Protein AF-A0A496Y2W4-F1 (afdb_monomer_lite)

Radius of gyration: 25.63 Å; chains: 1; bounding box: 45×43×70 Å

Foldseek 3Di:
DVPVVVVVVVVVVVVCVCVFVVNCCVPPVVPLDAWDKDKDKDKDKDADFFDKAADCDQDVVGLHRKIFGRQHKDIKMKMWMKIKIAHSRGRQKIKIKIKMKIKIKRDFDWTAMPPDDVVDDRIDTDHIDMDIDIDMDMDIAGADDPDPDPVCVPDGDGDDDD

Secondary structure (DSSP, 8-state):
--HHHHHHHHHHHHHHHHTSHHHHTTT-GGG--SS-EEEEEEEEEE-PPPEEEE--S--SS--TT-EEEEE----EEEEEEEEEEE-SS-TTEEEEEEEEEEEEEE--EEEEEES--TTS-SEEEEPPEEEEEEEEEEEEEE-------TT-TT--------

pLDDT: mean 73.25, std 15.94, range [33.56, 92.81]

Structure (mmCIF, N/CA/C/O backbone):
data_AF-A0A496Y2W4-F1
#
_entry.id   AF-A0A496Y2W4-F1
#
loop_
_atom_site.group_PDB
_atom_site.id
_atom_site.type_symbol
_atom_site.label_atom_id
_atom_site.label_alt_id
_atom_site.label_comp_id
_atom_site.label_asym_id
_atom_site.label_entity_id
_atom_site.label_seq_id
_atom_site.pdbx_PDB_ins_code
_atom_site.Cartn_x
_atom_site.Cartn_y
_atom_site.Cartn_z
_atom_site.occupancy
_atom_site.B_iso_or_equiv
_atom_site.auth_seq_id
_atom_site.auth_comp_id
_atom_site.auth_asym_id
_atom_site.auth_atom_id
_atom_site.pdbx_PDB_model_num
ATOM 1 N N . MET A 1 1 ? -8.250 -35.574 21.894 1.00 45.84 1 MET A N 1
ATOM 2 C CA . MET A 1 1 ? -7.865 -34.146 21.964 1.00 45.84 1 MET A CA 1
ATOM 3 C C . MET A 1 1 ? -8.960 -33.142 21.509 1.00 45.84 1 MET A C 1
ATOM 5 O O . MET A 1 1 ? -8.608 -32.163 20.870 1.00 45.84 1 MET A O 1
ATOM 9 N N . PRO A 1 2 ? -10.263 -33.275 21.857 1.00 51.88 2 PRO A N 1
ATOM 10 C CA . PRO A 1 2 ? -11.251 -32.207 21.595 1.00 51.88 2 PRO A CA 1
ATOM 11 C C . PRO A 1 2 ? -11.496 -31.269 22.797 1.00 51.88 2 PRO A C 1
ATOM 13 O O . PRO A 1 2 ? -11.951 -30.142 22.630 1.00 51.88 2 PRO A O 1
ATOM 16 N N . VAL A 1 3 ? -11.163 -31.711 24.016 1.00 46.88 3 VAL A N 1
ATOM 17 C CA . VAL A 1 3 ? -11.522 -31.017 25.269 1.00 46.88 3 VAL A CA 1
ATOM 18 C C . VAL A 1 3 ? -10.756 -29.699 25.453 1.00 46.88 3 VAL A C 1
ATOM 20 O O . VAL A 1 3 ? -11.330 -28.714 25.905 1.00 46.88 3 VAL A O 1
ATOM 23 N N . ILE A 1 4 ? -9.487 -29.640 25.031 1.00 48.38 4 ILE A N 1
ATOM 24 C CA . ILE A 1 4 ? -8.654 -28.426 25.137 1.00 48.38 4 ILE A CA 1
ATOM 25 C C . ILE A 1 4 ? -9.155 -27.327 24.187 1.00 48.38 4 ILE A C 1
ATOM 27 O O . ILE A 1 4 ? -9.187 -26.159 24.566 1.00 48.38 4 ILE A O 1
ATOM 31 N N . GLY A 1 5 ? -9.617 -27.705 22.988 1.00 46.69 5 GLY A N 1
ATOM 32 C CA . GLY A 1 5 ? -10.220 -26.770 22.038 1.00 46.69 5 GLY A CA 1
ATOM 33 C C . GLY A 1 5 ? -11.489 -26.139 22.605 1.00 46.69 5 GLY A C 1
ATOM 34 O O . GLY A 1 5 ? -11.592 -24.921 22.646 1.00 46.69 5 GLY A O 1
ATOM 35 N N . ILE A 1 6 ? -12.399 -26.951 23.154 1.00 57.81 6 ILE A N 1
ATOM 36 C CA . ILE A 1 6 ? -13.667 -26.468 23.722 1.00 57.81 6 ILE A CA 1
ATOM 37 C C . ILE A 1 6 ? -13.431 -25.536 24.919 1.00 57.81 6 ILE A C 1
ATOM 39 O O . ILE A 1 6 ? -14.077 -24.492 25.005 1.00 57.81 6 ILE A O 1
ATOM 43 N N . ILE A 1 7 ? -12.488 -25.855 25.813 1.00 63.12 7 ILE A N 1
ATOM 44 C CA . ILE A 1 7 ? -12.155 -24.987 26.956 1.00 63.12 7 ILE A CA 1
ATOM 45 C C . ILE A 1 7 ? -11.531 -23.673 26.473 1.00 63.12 7 ILE A C 1
ATOM 47 O O . ILE A 1 7 ? -11.927 -22.608 26.944 1.00 63.12 7 ILE A O 1
ATOM 51 N N . GLY A 1 8 ? -10.614 -23.718 25.501 1.00 63.25 8 GLY A N 1
ATOM 52 C CA . GLY A 1 8 ? -9.995 -22.522 24.926 1.00 63.25 8 GLY A CA 1
ATOM 53 C C . GLY A 1 8 ? -11.018 -21.598 24.264 1.00 63.25 8 GLY A C 1
ATOM 54 O O . GLY A 1 8 ? -11.094 -20.418 24.604 1.00 63.25 8 GLY A O 1
ATOM 55 N N . THR A 1 9 ? -11.873 -22.135 23.389 1.00 66.56 9 THR A N 1
ATOM 56 C CA . THR A 1 9 ? -12.912 -21.350 22.707 1.00 66.56 9 THR A CA 1
ATOM 57 C C . THR A 1 9 ? -13.954 -20.818 23.687 1.00 66.56 9 THR A C 1
ATOM 59 O O . THR A 1 9 ? -14.367 -19.671 23.559 1.00 66.56 9 THR A O 1
ATOM 62 N N . SER A 1 10 ? -14.337 -21.598 24.702 1.00 68.75 10 SER A N 1
ATOM 63 C CA . SER A 1 10 ? -15.302 -21.161 25.722 1.00 68.75 10 SER A CA 1
ATOM 64 C C . SER A 1 10 ? -14.724 -20.082 26.633 1.00 68.75 10 SER A C 1
ATOM 66 O O . SER A 1 10 ? -15.432 -19.149 26.994 1.00 68.75 10 SER A O 1
ATOM 68 N N . THR A 1 11 ? -13.434 -20.163 26.967 1.00 66.25 11 THR A N 1
ATOM 69 C CA . THR A 1 11 ? -12.748 -19.146 27.778 1.00 66.25 11 THR A CA 1
ATOM 70 C C . THR A 1 11 ? -12.608 -17.843 26.998 1.00 66.25 11 THR A C 1
ATOM 72 O O . THR A 1 11 ? -12.899 -16.776 27.533 1.00 66.25 11 THR A O 1
ATOM 75 N N . ILE A 1 12 ? -12.247 -17.925 25.713 1.00 67.00 12 ILE A N 1
ATOM 76 C CA . ILE A 1 12 ? -12.203 -16.769 24.812 1.00 67.00 12 ILE A CA 1
ATOM 77 C C . ILE A 1 12 ? -13.608 -16.179 24.646 1.00 67.00 12 ILE A C 1
ATOM 79 O O . ILE A 1 12 ? -13.785 -14.982 24.841 1.00 67.00 12 ILE A O 1
ATOM 83 N N . ALA A 1 13 ? -14.626 -16.996 24.372 1.00 68.44 13 ALA A N 1
ATOM 84 C CA . ALA A 1 13 ? -16.005 -16.541 24.214 1.00 68.44 13 ALA A CA 1
ATOM 85 C C . ALA A 1 13 ? -16.563 -15.912 25.499 1.00 68.44 13 ALA A C 1
ATOM 87 O O . ALA A 1 13 ? -17.204 -14.866 25.440 1.00 68.44 13 ALA A O 1
ATOM 88 N N . TYR A 1 14 ? -16.278 -16.496 26.665 1.00 70.69 14 TYR A N 1
ATOM 89 C CA . TYR A 1 14 ? -16.674 -15.950 27.962 1.00 70.69 14 TYR A CA 1
ATOM 90 C C . TYR A 1 14 ? -15.957 -14.631 28.263 1.00 70.69 14 TYR A C 1
ATOM 92 O O . TYR A 1 14 ? -16.583 -13.672 28.713 1.00 70.69 14 TYR A O 1
ATOM 100 N N . TYR A 1 15 ? -14.658 -14.550 27.972 1.00 66.19 15 TYR A N 1
ATOM 101 C CA . TYR A 1 15 ? -13.884 -13.325 28.137 1.00 66.19 15 TYR A CA 1
ATOM 102 C C . TYR A 1 15 ? -14.371 -12.215 27.194 1.00 66.19 15 TYR A C 1
ATOM 104 O O . TYR A 1 15 ? -14.538 -11.073 27.629 1.00 66.19 15 TYR A O 1
ATOM 112 N N . LEU A 1 16 ? -14.673 -12.549 25.935 1.00 59.56 16 LEU A N 1
ATOM 113 C CA . LEU A 1 16 ? -15.275 -11.639 24.959 1.00 59.56 16 LEU A CA 1
ATOM 114 C C . LEU A 1 16 ? -16.668 -11.187 25.410 1.00 59.56 16 LEU A C 1
ATOM 116 O O . LEU A 1 16 ? -16.958 -9.996 25.397 1.00 59.56 16 LEU A O 1
ATOM 120 N N . TRP A 1 17 ? -17.510 -12.104 25.890 1.00 64.88 17 TRP A N 1
ATOM 121 C CA . TRP A 1 17 ? -18.840 -11.780 26.401 1.00 64.88 17 TRP A CA 1
ATOM 122 C C . TRP A 1 17 ? -18.777 -10.859 27.623 1.00 64.88 17 TRP A C 1
ATOM 124 O O . TRP A 1 17 ? -19.466 -9.840 27.653 1.00 64.88 17 TRP A O 1
ATOM 134 N N . ARG A 1 18 ? -17.907 -11.150 28.600 1.00 64.62 18 ARG A N 1
ATOM 135 C CA . ARG A 1 18 ? -17.719 -10.323 29.805 1.00 64.62 18 ARG A CA 1
ATOM 136 C C . ARG A 1 18 ? -17.201 -8.920 29.478 1.00 64.62 18 ARG A C 1
ATOM 138 O O . ARG A 1 18 ? -17.540 -7.969 30.170 1.00 64.62 18 ARG A O 1
ATOM 145 N N . ASN A 1 19 ? -16.421 -8.786 28.408 1.00 54.09 19 ASN A N 1
ATOM 146 C CA . ASN A 1 19 ? -15.895 -7.511 27.921 1.00 54.09 19 ASN A CA 1
ATOM 147 C C . ASN A 1 19 ? -16.736 -6.886 26.796 1.00 54.09 19 ASN A C 1
ATOM 149 O O . ASN A 1 19 ? -16.299 -5.910 26.181 1.00 54.09 19 ASN A O 1
ATOM 153 N N . SER A 1 20 ? -17.923 -7.433 26.526 1.00 55.25 20 SER A N 1
ATOM 154 C CA . SER A 1 20 ? -18.850 -6.917 25.520 1.00 55.25 20 SER A CA 1
ATOM 155 C C . SER A 1 20 ? -19.417 -5.556 25.900 1.00 55.25 20 SER A C 1
ATOM 157 O O . SER A 1 20 ? -19.542 -5.260 27.091 1.00 55.25 20 SER A O 1
ATOM 159 N N . PRO A 1 21 ? -19.833 -4.727 24.928 1.00 51.47 21 PRO A N 1
ATOM 160 C CA . PRO A 1 21 ? -20.581 -3.511 25.216 1.00 51.47 21 PRO A CA 1
ATOM 161 C C . PRO A 1 21 ? -21.841 -3.789 25.992 1.00 51.47 21 PRO A C 1
ATOM 163 O O . PRO A 1 21 ? -22.159 -3.032 26.884 1.00 51.47 21 PRO A O 1
ATOM 166 N N . ALA A 1 22 ? -22.532 -4.898 25.734 1.00 54.22 22 ALA A N 1
ATOM 167 C CA . ALA A 1 22 ? -23.731 -5.239 26.489 1.00 54.22 22 ALA A CA 1
ATOM 168 C C . ALA A 1 22 ? -23.443 -5.405 27.997 1.00 54.22 22 ALA A C 1
ATOM 170 O O . ALA A 1 22 ? -24.258 -5.016 28.831 1.00 54.22 22 ALA A O 1
ATOM 171 N N . GLN A 1 23 ? -22.270 -5.941 28.360 1.00 57.75 23 GLN A N 1
ATOM 172 C CA . GLN A 1 23 ? -21.805 -6.040 29.750 1.00 57.75 23 GLN A CA 1
ATOM 173 C C . GLN A 1 23 ? -21.226 -4.716 30.274 1.00 57.75 23 GLN A C 1
ATOM 175 O O . GLN A 1 23 ? -21.505 -4.332 31.407 1.00 57.75 23 GLN A O 1
ATOM 180 N N . ARG A 1 24 ? -20.480 -3.968 29.452 1.00 54.69 24 ARG A N 1
ATOM 181 C CA . ARG A 1 24 ? -19.945 -2.645 29.823 1.00 54.69 24 ARG A CA 1
ATOM 182 C C . ARG A 1 24 ? -21.042 -1.581 29.964 1.00 54.69 24 ARG A C 1
ATOM 184 O O . ARG A 1 24 ? -20.914 -0.721 30.822 1.00 54.69 24 ARG A O 1
ATOM 191 N N . ALA A 1 25 ? -22.147 -1.679 29.226 1.00 52.81 25 ALA A N 1
ATOM 192 C CA . ALA A 1 25 ? -23.297 -0.773 29.282 1.00 52.81 25 ALA A CA 1
ATOM 193 C C . ALA A 1 25 ? -24.054 -0.899 30.605 1.00 52.81 25 ALA A C 1
ATOM 195 O O . ALA A 1 25 ? -24.679 0.057 31.050 1.00 52.81 25 ALA A O 1
ATOM 196 N N . LYS A 1 26 ? -23.962 -2.065 31.259 1.00 55.72 26 LYS A N 1
ATOM 197 C CA . LYS A 1 26 ? -24.511 -2.288 32.600 1.00 55.72 26 LYS A CA 1
ATOM 198 C C . LYS A 1 26 ? -23.684 -1.644 33.719 1.00 55.72 26 LYS A C 1
ATOM 200 O O . LYS A 1 26 ? -24.200 -1.544 34.825 1.00 55.72 26 LYS A O 1
ATOM 205 N N . GLY A 1 27 ? -22.432 -1.246 33.466 1.00 47.56 27 GLY A N 1
ATOM 206 C CA . GLY A 1 27 ? -21.526 -0.715 34.497 1.00 47.56 27 GLY A CA 1
ATOM 207 C C . GLY A 1 27 ? -20.953 0.678 34.226 1.00 47.56 27 GLY A C 1
ATOM 208 O O . GLY A 1 27 ? -20.686 1.395 35.179 1.00 47.56 27 GLY A O 1
ATOM 209 N N . TYR A 1 28 ? -20.771 1.052 32.956 1.00 45.53 28 TYR A N 1
ATOM 210 C CA . TYR A 1 28 ? -20.154 2.306 32.505 1.00 45.53 28 TYR A CA 1
ATOM 211 C C . TYR A 1 28 ? -20.698 2.720 31.119 1.00 45.53 28 TYR A C 1
ATOM 213 O O . TYR A 1 28 ? -19.969 2.651 30.120 1.00 45.53 28 TYR A O 1
ATOM 221 N N . PRO A 1 29 ? -21.990 3.080 31.011 1.00 44.78 29 PRO A N 1
ATOM 222 C CA . PRO A 1 29 ? -22.625 3.467 29.747 1.00 44.78 29 PRO A CA 1
ATOM 223 C C . PRO A 1 29 ? -21.931 4.652 29.052 1.00 44.78 29 PRO A C 1
ATOM 225 O O . PRO A 1 29 ? -21.905 4.709 27.828 1.00 44.78 29 PRO A O 1
ATOM 228 N N . GLU A 1 30 ? -21.280 5.539 29.802 1.00 44.53 30 GLU A N 1
ATOM 229 C CA . GLU A 1 30 ? -20.481 6.661 29.296 1.00 44.53 30 GLU A CA 1
ATOM 230 C C . GLU A 1 30 ? -19.188 6.254 28.563 1.00 44.53 30 GLU A C 1
ATOM 232 O O . GLU A 1 30 ? -18.644 7.038 27.787 1.00 44.53 30 GLU A O 1
ATOM 237 N N . ASN A 1 31 ? -18.695 5.026 28.771 1.00 45.28 31 ASN A N 1
ATOM 238 C CA . ASN A 1 31 ? -17.462 4.512 28.157 1.00 45.28 31 ASN A CA 1
ATOM 239 C C . ASN A 1 31 ? -17.710 3.692 26.880 1.00 45.28 31 ASN A C 1
ATOM 241 O O . ASN A 1 31 ? -16.764 3.212 26.246 1.00 45.28 31 ASN A O 1
ATOM 245 N N . LEU A 1 32 ? -18.974 3.512 26.503 1.00 51.00 32 LEU A N 1
ATOM 246 C CA . LEU A 1 32 ? -19.387 2.911 25.243 1.00 51.00 32 LEU A CA 1
ATOM 247 C C . LEU A 1 32 ? -19.877 4.018 24.332 1.00 51.00 32 LEU A C 1
ATOM 249 O O . LEU A 1 32 ? -21.075 4.243 24.179 1.00 51.00 32 LEU A O 1
ATOM 253 N N . GLY A 1 33 ? -18.918 4.736 23.754 1.00 48.53 33 GLY A N 1
ATOM 254 C CA . GLY A 1 33 ? -19.238 5.654 22.678 1.00 48.53 33 GLY A CA 1
ATOM 255 C C . GLY A 1 33 ? -19.979 4.911 21.553 1.00 48.53 33 GLY A C 1
ATOM 256 O O . GLY A 1 33 ? -19.677 3.734 21.317 1.00 48.53 33 GLY A O 1
ATOM 257 N N . PRO A 1 34 ? -20.929 5.579 20.874 1.00 50.81 34 PRO A N 1
ATOM 258 C CA . PRO A 1 34 ? -21.518 5.069 19.640 1.00 50.81 34 PRO A CA 1
ATOM 259 C C . PRO A 1 34 ? -20.405 4.725 18.644 1.00 50.81 34 PRO A C 1
ATOM 261 O O . PRO A 1 34 ? -19.297 5.260 18.738 1.00 50.81 34 PRO A O 1
ATOM 264 N N . GLY A 1 35 ? -20.708 3.816 17.725 1.00 60.06 35 GLY A N 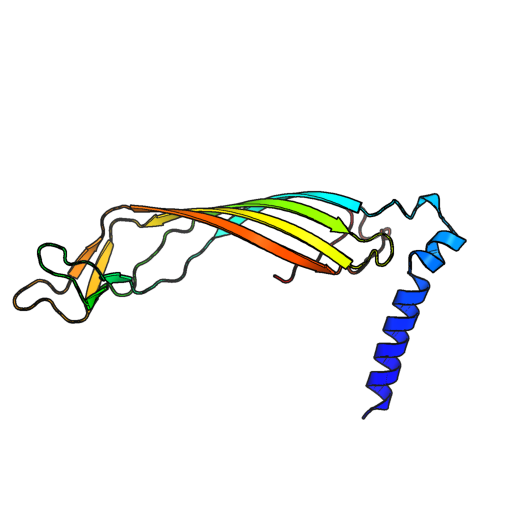1
ATOM 265 C CA . GLY A 1 35 ? -19.836 3.227 16.725 1.00 60.06 35 GLY A CA 1
ATOM 266 C C . GLY A 1 35 ? -18.763 4.205 16.277 1.00 60.06 35 GLY A C 1
ATOM 267 O O . GLY A 1 35 ? -19.037 5.312 15.809 1.00 60.06 35 GLY A O 1
ATOM 268 N N . GLU A 1 36 ? -17.517 3.824 16.526 1.00 71.06 36 GLU A N 1
ATOM 269 C CA . GLU A 1 36 ? -16.400 4.755 16.476 1.00 71.06 36 GLU A CA 1
ATOM 270 C C . GLU A 1 36 ? -15.980 4.932 15.018 1.00 71.06 36 GLU A C 1
ATOM 272 O O . GLU A 1 36 ? -15.422 4.014 14.412 1.00 71.06 36 GLU A O 1
ATOM 277 N N . TRP A 1 37 ? -16.268 6.105 14.457 1.00 79.31 37 TRP A N 1
ATOM 278 C CA . TRP A 1 37 ? -15.653 6.550 13.212 1.00 79.31 37 TRP A CA 1
ATOM 279 C C . TRP A 1 37 ? -14.214 6.972 13.472 1.00 79.31 37 TRP A C 1
ATOM 281 O O . TRP A 1 37 ? -13.924 7.633 14.470 1.00 79.31 37 TRP A O 1
ATOM 291 N N . TYR A 1 38 ? -13.319 6.645 12.549 1.00 76.50 38 TYR A N 1
ATOM 292 C CA . TYR A 1 38 ? -11.953 7.139 12.593 1.00 76.50 38 TYR A CA 1
ATOM 293 C C . TYR A 1 38 ? -11.438 7.496 11.202 1.00 76.50 38 TYR A C 1
ATOM 295 O O . TYR A 1 38 ? -11.867 6.955 10.181 1.00 76.50 38 TYR A O 1
ATOM 303 N N . VAL A 1 39 ? -10.476 8.414 11.202 1.00 82.88 39 VAL A N 1
ATOM 304 C CA . VAL A 1 39 ? -9.647 8.759 10.052 1.00 82.88 39 VAL A CA 1
ATOM 305 C C . VAL A 1 39 ? -8.203 8.556 10.476 1.00 82.88 39 VAL A C 1
ATOM 307 O O . VAL A 1 39 ? -7.792 9.042 11.529 1.00 82.88 39 VAL A O 1
ATOM 310 N N . ALA A 1 40 ? -7.434 7.851 9.660 1.00 81.31 40 ALA A N 1
ATOM 311 C CA . ALA A 1 40 ? -6.003 7.698 9.857 1.00 81.31 40 ALA A CA 1
ATOM 312 C C . ALA A 1 40 ? -5.256 7.991 8.556 1.00 81.31 40 ALA A C 1
ATOM 314 O O . ALA A 1 40 ? -5.770 7.778 7.460 1.00 81.31 40 ALA A O 1
ATOM 315 N N . ALA A 1 41 ? -4.028 8.477 8.688 1.00 84.25 41 ALA A N 1
ATOM 316 C CA . ALA A 1 41 ? -3.092 8.619 7.586 1.00 84.25 41 ALA A CA 1
ATOM 317 C C . ALA A 1 41 ? -1.877 7.741 7.869 1.00 84.25 41 ALA A C 1
ATOM 319 O O . ALA A 1 41 ? -1.490 7.568 9.026 1.00 84.25 41 ALA A O 1
ATOM 320 N N . TYR A 1 42 ? -1.267 7.202 6.821 1.00 83.75 42 TYR A N 1
ATOM 321 C CA . TYR A 1 42 ? -0.035 6.439 6.952 1.00 83.75 42 TYR A CA 1
ATOM 322 C C . TYR A 1 42 ? 0.951 6.794 5.845 1.00 83.75 42 TYR A C 1
ATOM 324 O O . TYR A 1 42 ? 0.585 7.293 4.779 1.00 83.75 42 TYR A O 1
ATOM 332 N N . SER A 1 43 ? 2.222 6.524 6.120 1.00 86.81 43 SER A N 1
ATOM 333 C CA . SER A 1 43 ? 3.318 6.627 5.167 1.00 86.81 43 SER A CA 1
ATOM 334 C C . SER A 1 43 ? 4.314 5.508 5.445 1.00 86.81 43 SER A C 1
ATOM 336 O O . SER A 1 43 ? 4.472 5.085 6.591 1.00 86.81 43 SER A O 1
ATOM 338 N N . GLY A 1 44 ? 4.968 5.016 4.404 1.00 85.56 44 GLY A N 1
ATOM 339 C CA . GLY A 1 44 ? 5.917 3.922 4.492 1.00 85.56 44 GLY A CA 1
ATOM 340 C C . GLY A 1 44 ? 6.807 3.827 3.264 1.00 85.56 44 GLY A C 1
ATOM 341 O O . GLY A 1 44 ? 6.726 4.630 2.332 1.00 85.56 44 GLY A O 1
ATOM 342 N N . LEU A 1 45 ? 7.664 2.812 3.274 1.00 83.19 45 LEU A N 1
ATOM 343 C CA . LEU A 1 45 ? 8.495 2.450 2.135 1.00 83.19 45 LEU A CA 1
ATOM 344 C C . LEU A 1 45 ? 7.861 1.265 1.412 1.00 83.19 45 LEU A C 1
ATOM 346 O O . LEU A 1 45 ? 7.419 0.308 2.043 1.00 83.19 45 LEU A O 1
ATOM 350 N N . SER A 1 46 ? 7.822 1.332 0.088 1.00 83.19 46 SER A N 1
ATOM 351 C CA . SER A 1 46 ? 7.338 0.264 -0.774 1.00 83.19 46 SER A CA 1
ATOM 352 C C . SER A 1 46 ? 8.484 -0.268 -1.621 1.00 83.19 46 SER A C 1
ATOM 354 O O . SER A 1 46 ? 9.141 0.482 -2.349 1.00 83.19 46 SER A O 1
ATOM 356 N N . TYR A 1 47 ? 8.704 -1.574 -1.514 1.00 85.06 47 TYR A N 1
ATOM 357 C CA . TYR A 1 47 ? 9.681 -2.325 -2.286 1.00 85.06 47 TYR A CA 1
ATOM 358 C C . TYR A 1 47 ? 8.920 -3.217 -3.259 1.00 85.06 47 TYR A C 1
ATOM 360 O O . TYR A 1 47 ? 8.092 -4.024 -2.839 1.00 85.06 47 TYR A O 1
ATOM 368 N N . LEU A 1 48 ? 9.186 -3.054 -4.552 1.00 84.25 48 LEU A N 1
ATOM 369 C CA . LEU A 1 48 ? 8.654 -3.944 -5.576 1.00 84.25 48 LEU A CA 1
ATOM 370 C C . LEU A 1 48 ? 9.731 -4.971 -5.936 1.00 84.25 48 LEU A C 1
ATOM 372 O O . LEU A 1 48 ? 10.872 -4.568 -6.176 1.00 84.25 48 LEU A O 1
ATOM 376 N N . PRO A 1 49 ? 9.400 -6.274 -5.970 1.00 85.69 49 PRO A N 1
ATOM 377 C CA . PRO A 1 49 ? 10.324 -7.276 -6.473 1.00 85.69 49 PRO A CA 1
ATOM 378 C C . PRO A 1 49 ? 10.588 -7.042 -7.962 1.00 85.69 49 PRO A C 1
ATOM 380 O O . PRO A 1 49 ? 9.762 -6.461 -8.670 1.00 85.69 49 PRO A O 1
ATOM 383 N N . GLU A 1 50 ? 11.731 -7.524 -8.441 1.00 88.81 50 GLU A N 1
ATOM 384 C CA . GLU A 1 50 ? 11.996 -7.594 -9.876 1.00 88.81 50 GLU A CA 1
ATOM 385 C C . GLU A 1 50 ? 10.890 -8.387 -10.578 1.00 88.81 50 GLU A C 1
ATOM 387 O O . GLU A 1 50 ? 10.393 -9.388 -10.053 1.00 88.81 50 GLU A O 1
ATOM 392 N N . ALA A 1 51 ? 10.496 -7.935 -11.766 1.00 89.25 51 ALA A N 1
ATOM 393 C CA . ALA A 1 51 ? 9.437 -8.579 -12.527 1.00 89.25 51 ALA A CA 1
ATOM 394 C C . ALA A 1 51 ? 9.735 -8.592 -14.023 1.00 89.25 51 ALA A C 1
ATOM 396 O O . ALA A 1 51 ? 10.399 -7.706 -14.563 1.00 89.25 51 ALA A O 1
ATOM 397 N N . ASP A 1 52 ? 9.164 -9.579 -14.705 1.00 90.75 52 ASP A N 1
ATOM 398 C CA . ASP A 1 52 ? 9.268 -9.706 -16.150 1.00 90.75 52 ASP A CA 1
ATOM 399 C C . ASP A 1 52 ? 8.173 -8.912 -16.860 1.00 90.75 52 ASP A C 1
ATOM 401 O O . ASP A 1 52 ? 6.980 -9.030 -16.563 1.00 90.75 52 ASP A O 1
ATOM 405 N N . TRP A 1 53 ? 8.564 -8.122 -17.855 1.00 88.56 53 TRP A N 1
ATOM 406 C CA . TRP A 1 53 ? 7.645 -7.291 -18.627 1.00 88.56 53 TRP A CA 1
ATOM 407 C C . TRP A 1 53 ? 7.352 -7.913 -19.973 1.00 88.56 53 TRP A C 1
ATOM 409 O O . TRP A 1 53 ? 8.236 -8.005 -20.818 1.00 88.56 53 TRP A O 1
ATOM 419 N N . LYS A 1 54 ? 6.091 -8.268 -20.214 1.00 87.88 54 LYS A N 1
ATOM 420 C CA . LYS A 1 54 ? 5.644 -8.793 -21.507 1.00 87.88 54 LYS A CA 1
ATOM 421 C C . LYS A 1 54 ? 5.241 -7.661 -22.447 1.00 87.88 54 LYS A C 1
ATOM 423 O O . LYS A 1 54 ? 4.377 -6.844 -22.131 1.00 87.88 54 LYS A O 1
ATOM 428 N N . PHE A 1 55 ? 5.821 -7.644 -23.642 1.00 84.69 55 PHE A N 1
ATOM 429 C CA . PHE A 1 55 ? 5.478 -6.678 -24.679 1.00 84.69 55 PHE A CA 1
ATOM 430 C C . PHE A 1 55 ? 4.316 -7.199 -25.532 1.00 84.69 55 PHE A C 1
ATOM 432 O O . PHE A 1 55 ? 4.470 -8.086 -26.375 1.00 84.69 55 PHE A O 1
ATOM 439 N N . TYR A 1 56 ? 3.132 -6.618 -25.335 1.00 80.38 56 TYR A N 1
ATOM 440 C CA . TYR A 1 56 ? 1.918 -6.994 -26.075 1.00 80.38 56 TYR A CA 1
ATOM 441 C C . TYR A 1 56 ? 1.706 -6.191 -27.365 1.00 80.38 56 TYR A C 1
ATOM 443 O O . TYR A 1 56 ? 0.977 -6.625 -28.260 1.00 80.38 56 TYR A O 1
ATOM 451 N N . ARG A 1 57 ? 2.348 -5.023 -27.487 1.00 73.81 57 ARG A N 1
ATOM 452 C CA . ARG A 1 57 ? 2.288 -4.170 -28.682 1.00 73.81 57 ARG A CA 1
ATOM 453 C C . ARG A 1 57 ? 3.543 -4.333 -29.532 1.00 73.81 57 ARG A C 1
ATOM 455 O O . ARG A 1 57 ? 4.638 -4.542 -29.015 1.00 73.81 57 ARG A O 1
ATOM 462 N N . ALA A 1 58 ? 3.367 -4.232 -30.847 1.00 65.94 58 ALA A N 1
ATOM 463 C CA . ALA A 1 58 ? 4.481 -4.175 -31.780 1.00 65.94 58 ALA A CA 1
ATOM 464 C C . ALA A 1 58 ? 5.086 -2.764 -31.745 1.00 65.94 58 ALA A C 1
ATOM 466 O O . ALA A 1 58 ? 4.448 -1.801 -32.162 1.00 65.94 58 ALA A O 1
ATOM 467 N N . PHE A 1 59 ? 6.298 -2.656 -31.207 1.00 68.44 59 PHE A N 1
ATOM 468 C CA . PHE A 1 59 ? 7.175 -1.502 -31.404 1.00 68.44 59 PHE A CA 1
ATOM 469 C C . PHE A 1 59 ? 7.968 -1.681 -32.712 1.00 68.44 59 PHE A C 1
ATOM 471 O O . PHE A 1 59 ? 7.839 -2.714 -33.366 1.00 68.44 59 PHE A O 1
ATOM 478 N N . SER A 1 60 ? 8.769 -0.698 -33.123 1.00 62.22 60 SER A N 1
ATOM 479 C CA . SER A 1 60 ? 9.757 -0.881 -34.195 1.00 62.22 60 SER A CA 1
ATOM 480 C C . SER A 1 60 ? 11.155 -0.785 -33.577 1.00 62.22 60 SER A C 1
ATOM 482 O O . SER A 1 60 ? 11.474 0.282 -33.050 1.00 62.22 60 SER A O 1
ATOM 484 N N . PRO A 1 61 ? 11.975 -1.854 -33.574 1.00 66.69 61 PRO A N 1
ATOM 485 C CA . PRO A 1 61 ? 11.701 -3.214 -34.061 1.00 66.69 61 PRO A CA 1
ATOM 486 C C . PRO A 1 61 ? 10.629 -3.950 -33.233 1.00 66.69 61 PRO A C 1
ATOM 488 O O . PRO A 1 61 ? 10.414 -3.649 -32.058 1.00 66.69 61 PRO A O 1
ATOM 491 N N . SER A 1 62 ? 9.935 -4.922 -33.845 1.00 72.75 62 SER A N 1
ATOM 492 C CA . SER A 1 62 ? 8.823 -5.635 -33.193 1.00 72.75 62 SER A CA 1
ATOM 493 C C . SER A 1 62 ? 9.310 -6.434 -31.996 1.00 72.75 62 SER A C 1
ATOM 495 O O . SER A 1 62 ? 9.965 -7.457 -32.165 1.00 72.75 62 SER A O 1
ATOM 497 N N . LEU A 1 63 ? 8.936 -5.990 -30.794 1.00 76.19 63 LEU A N 1
ATOM 498 C CA . LEU A 1 63 ? 9.132 -6.708 -29.531 1.00 76.19 63 LEU A CA 1
ATOM 499 C C . LEU A 1 63 ? 7.901 -7.536 -29.120 1.00 76.19 63 LEU A C 1
ATOM 501 O O . LEU A 1 63 ? 7.905 -8.146 -28.057 1.00 76.19 63 LEU A O 1
ATOM 505 N N . LYS A 1 64 ? 6.854 -7.593 -29.956 1.00 80.94 64 LYS A N 1
ATOM 506 C CA . LYS A 1 64 ? 5.599 -8.294 -29.642 1.00 80.94 64 LYS A CA 1
ATOM 507 C C . LYS A 1 64 ? 5.858 -9.771 -29.314 1.00 80.94 64 LYS A C 1
ATOM 509 O O . LYS A 1 64 ? 6.493 -10.470 -30.099 1.00 80.94 64 LYS A O 1
ATOM 514 N N . GLY A 1 65 ? 5.340 -10.236 -28.177 1.00 80.81 65 GLY A N 1
ATOM 515 C CA . GLY A 1 65 ? 5.502 -11.620 -27.713 1.00 80.81 65 GLY A CA 1
ATOM 516 C C . GLY A 1 65 ? 6.835 -11.906 -27.015 1.00 80.81 65 GLY A C 1
ATOM 517 O O . GLY A 1 65 ? 7.080 -13.050 -26.644 1.00 80.81 65 GLY A O 1
ATOM 518 N N . ARG A 1 66 ? 7.679 -10.886 -26.815 1.00 84.94 66 ARG A N 1
ATOM 519 C CA . ARG A 1 66 ? 8.910 -10.980 -26.023 1.00 84.94 66 ARG A CA 1
ATOM 520 C C . ARG A 1 66 ? 8.710 -10.417 -24.625 1.00 84.94 66 ARG A C 1
ATOM 522 O O . ARG A 1 66 ? 7.793 -9.628 -24.386 1.00 84.94 66 ARG A O 1
ATOM 529 N N . SER A 1 67 ? 9.601 -10.810 -23.729 1.00 87.06 67 SER A N 1
ATOM 530 C CA . SER A 1 67 ? 9.629 -10.368 -22.344 1.00 87.06 67 SER A CA 1
ATOM 531 C C . SER A 1 67 ? 10.976 -9.731 -22.021 1.00 87.06 67 SER A C 1
ATOM 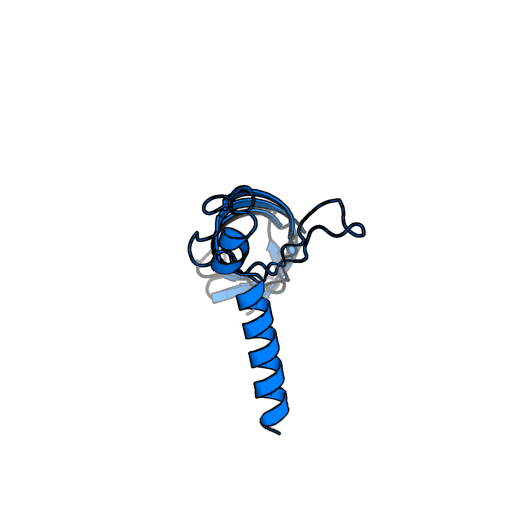533 O O . SER A 1 67 ? 12.011 -10.318 -22.328 1.00 87.06 67 SER A O 1
ATOM 535 N N . ALA A 1 68 ? 10.966 -8.548 -21.412 1.00 87.38 68 ALA A N 1
ATOM 536 C CA . ALA A 1 68 ? 12.137 -8.012 -20.727 1.00 87.38 68 ALA A CA 1
ATOM 537 C C . ALA A 1 68 ? 12.235 -8.682 -19.356 1.00 87.38 68 ALA A C 1
ATOM 539 O O . ALA A 1 68 ? 11.253 -8.699 -18.615 1.00 87.38 68 ALA A O 1
ATOM 540 N N . GLN A 1 69 ? 13.383 -9.280 -19.069 1.00 89.19 69 GLN A N 1
ATOM 541 C CA . GLN A 1 69 ? 13.616 -10.061 -17.861 1.00 89.19 69 GLN A CA 1
ATOM 542 C C . GLN A 1 69 ? 14.191 -9.182 -16.750 1.00 89.19 69 GLN A C 1
ATOM 544 O O . GLN A 1 69 ? 14.963 -8.267 -17.042 1.00 89.19 69 GLN A O 1
ATOM 549 N N . HIS A 1 70 ? 13.857 -9.496 -15.496 1.00 88.44 70 HIS A N 1
ATOM 550 C CA . HIS A 1 70 ? 14.473 -8.876 -14.313 1.00 88.44 70 HIS A CA 1
ATOM 551 C C . HIS A 1 70 ? 14.405 -7.341 -14.307 1.00 88.44 70 HIS A C 1
ATOM 553 O O . HIS A 1 70 ? 15.391 -6.654 -14.042 1.00 88.44 70 HIS A O 1
ATOM 559 N N . VAL A 1 71 ? 13.241 -6.769 -14.629 1.00 87.00 71 VAL A N 1
ATOM 560 C CA . VAL A 1 71 ? 13.082 -5.313 -14.567 1.00 87.00 71 VAL A CA 1
ATOM 561 C C . VAL A 1 71 ? 13.077 -4.885 -13.102 1.00 87.00 71 VAL A C 1
ATOM 563 O O . VAL A 1 71 ? 12.157 -5.223 -12.356 1.00 87.00 71 VAL A O 1
ATOM 566 N N . GLY A 1 72 ? 14.107 -4.138 -12.698 1.00 87.31 72 GLY A N 1
ATOM 567 C CA . GLY A 1 72 ? 14.247 -3.610 -11.345 1.00 87.31 72 GLY A CA 1
ATOM 568 C C . GLY A 1 72 ? 13.412 -2.354 -11.102 1.00 87.31 72 GLY A C 1
ATOM 569 O O . GLY A 1 72 ? 13.191 -1.543 -12.008 1.00 87.31 72 GLY A O 1
ATOM 570 N N . TYR A 1 73 ? 12.989 -2.168 -9.854 1.00 87.19 73 TYR A N 1
ATOM 571 C CA . TYR A 1 73 ? 12.197 -1.023 -9.409 1.00 87.19 73 TYR A CA 1
ATOM 572 C C . TYR A 1 73 ? 12.887 -0.324 -8.242 1.00 87.19 73 TYR A C 1
ATOM 574 O O . TYR A 1 73 ? 13.341 -0.976 -7.302 1.00 87.19 73 TYR A O 1
ATOM 582 N N . ASP A 1 74 ? 12.920 1.009 -8.266 1.00 87.94 74 ASP A N 1
ATOM 583 C CA . ASP A 1 74 ? 13.423 1.758 -7.120 1.00 87.94 74 ASP A CA 1
ATOM 584 C C . ASP A 1 74 ? 12.422 1.681 -5.952 1.00 87.94 74 ASP A C 1
ATOM 586 O O . ASP A 1 74 ? 11.201 1.758 -6.175 1.00 87.94 74 ASP A O 1
ATOM 590 N N . PRO A 1 75 ? 12.916 1.622 -4.700 1.00 83.81 75 PRO A N 1
ATOM 591 C CA . PRO A 1 75 ? 12.088 1.834 -3.525 1.00 83.81 75 PRO A CA 1
ATOM 592 C C . PRO A 1 75 ? 11.329 3.157 -3.624 1.00 83.81 75 PRO A C 1
ATOM 594 O O . PRO A 1 75 ? 11.879 4.191 -4.015 1.00 83.81 75 PRO A O 1
ATOM 597 N N . ALA A 1 76 ? 10.060 3.123 -3.245 1.00 84.50 76 ALA A N 1
ATOM 598 C CA . ALA A 1 76 ? 9.174 4.273 -3.288 1.00 84.50 76 ALA A CA 1
ATOM 599 C C . ALA A 1 76 ? 8.658 4.626 -1.901 1.00 84.50 76 ALA A C 1
ATOM 601 O O . ALA A 1 76 ? 8.586 3.782 -1.012 1.00 84.50 76 ALA A O 1
ATOM 602 N N . ILE A 1 77 ? 8.215 5.871 -1.750 1.00 82.81 77 ILE A N 1
ATOM 603 C CA . ILE A 1 77 ? 7.337 6.233 -0.642 1.00 82.81 77 ILE A CA 1
ATOM 604 C C . ILE A 1 77 ? 5.917 5.823 -1.037 1.00 82.81 77 ILE A C 1
ATOM 606 O O . ILE A 1 77 ? 5.449 6.145 -2.136 1.00 82.81 77 ILE A O 1
ATOM 610 N N . ILE A 1 78 ? 5.255 5.103 -0.139 1.00 87.38 78 ILE A N 1
ATOM 611 C CA . ILE A 1 78 ? 3.822 4.831 -0.190 1.00 87.38 78 ILE A CA 1
ATOM 612 C C . ILE A 1 78 ? 3.148 5.618 0.922 1.00 87.38 78 ILE A C 1
ATOM 614 O O . ILE A 1 78 ? 3.687 5.738 2.019 1.00 87.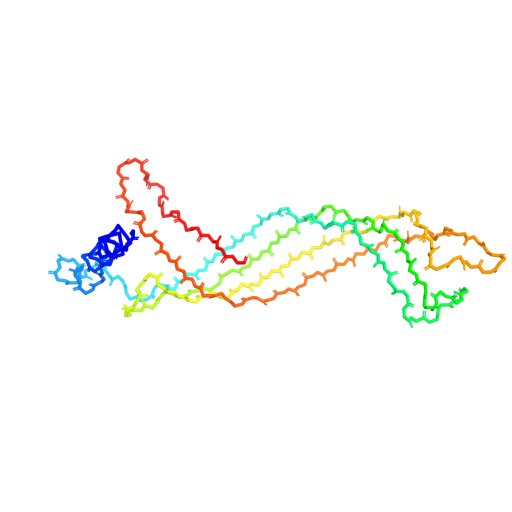38 78 ILE A O 1
ATOM 618 N N . GLY A 1 79 ? 1.973 6.157 0.646 1.00 86.81 79 GLY A N 1
ATOM 619 C CA . GLY A 1 79 ? 1.159 6.797 1.662 1.00 86.81 79 GLY A CA 1
ATOM 620 C C . GLY A 1 79 ? -0.312 6.653 1.345 1.00 86.81 79 GLY A C 1
ATOM 621 O O . GLY A 1 79 ? -0.694 6.348 0.214 1.00 86.81 79 GLY A O 1
ATOM 622 N N . GLY A 1 80 ? -1.141 6.869 2.352 1.00 90.56 80 GLY A N 1
ATOM 623 C CA . GLY A 1 80 ? -2.565 6.669 2.192 1.00 90.56 80 GLY A CA 1
ATOM 624 C C . GLY A 1 80 ? -3.396 7.232 3.322 1.00 90.56 80 GLY A C 1
ATOM 625 O O . GLY A 1 80 ? -2.886 7.683 4.352 1.00 90.56 80 GLY A O 1
ATOM 626 N N . LEU A 1 81 ? -4.700 7.196 3.086 1.00 89.44 81 LEU A N 1
ATOM 627 C CA . LEU A 1 81 ? -5.732 7.559 4.039 1.00 89.44 81 LEU A CA 1
ATOM 628 C C . LEU A 1 81 ? -6.617 6.347 4.294 1.00 89.44 81 LEU A C 1
ATOM 630 O O . LEU A 1 81 ? -6.916 5.573 3.388 1.00 89.44 81 LEU A O 1
ATOM 634 N N . LYS A 1 82 ? -7.048 6.217 5.537 1.00 90.44 82 LYS A N 1
ATOM 635 C CA . LYS A 1 82 ? -7.950 5.183 6.019 1.00 90.44 82 LYS A CA 1
ATOM 636 C C . LYS A 1 82 ? -9.146 5.860 6.654 1.00 90.44 82 LYS A C 1
ATOM 638 O O . LYS A 1 82 ? -8.984 6.773 7.464 1.00 90.44 82 LYS A O 1
ATOM 643 N N . PHE A 1 83 ? -10.330 5.404 6.292 1.00 88.75 83 PHE A N 1
ATOM 644 C CA . PHE A 1 83 ? -11.583 5.835 6.882 1.00 88.75 83 PHE A CA 1
ATOM 645 C C . PHE A 1 83 ? -12.368 4.603 7.289 1.00 88.75 83 PHE A C 1
ATOM 647 O O . PHE A 1 83 ? -12.661 3.758 6.448 1.00 88.75 83 PHE A O 1
ATOM 654 N N . GLY A 1 84 ? -12.714 4.489 8.562 1.00 87.88 84 GLY A N 1
ATOM 655 C CA . GLY A 1 84 ? -13.394 3.300 9.047 1.00 87.88 84 GLY A CA 1
ATOM 656 C C . GLY A 1 84 ? -14.389 3.579 10.149 1.00 87.88 84 GLY A C 1
ATOM 657 O O . GLY A 1 84 ? -14.443 4.671 10.717 1.00 87.88 84 GLY A O 1
ATOM 658 N N . HIS A 1 85 ? -15.188 2.559 10.428 1.00 84.25 85 HIS A N 1
ATOM 659 C CA . HIS A 1 85 ? -16.241 2.579 11.426 1.00 84.25 85 HIS A CA 1
ATOM 660 C C . HIS A 1 85 ? -16.312 1.243 12.149 1.00 84.25 85 HIS A C 1
ATOM 662 O O . HIS A 1 85 ? -16.368 0.188 11.514 1.00 84.25 85 HIS A O 1
ATOM 668 N N . PHE A 1 86 ? -16.361 1.290 13.476 1.00 81.06 86 PHE A N 1
ATOM 669 C CA . PHE A 1 86 ? -16.658 0.125 14.306 1.00 81.06 86 PHE A CA 1
ATOM 670 C C . PHE A 1 86 ? -18.148 0.048 14.611 1.00 81.06 86 PHE A C 1
ATOM 672 O O . PHE A 1 86 ? -18.754 1.055 14.960 1.00 81.06 86 PHE A O 1
ATOM 679 N N . PHE A 1 87 ? -18.725 -1.149 14.525 1.00 79.12 87 PHE A N 1
ATOM 680 C CA . PHE A 1 87 ? -20.162 -1.336 14.699 1.00 79.12 87 PHE A CA 1
ATOM 681 C C . PHE A 1 87 ? -20.612 -1.125 16.148 1.00 79.12 87 PHE A C 1
ATOM 683 O O . PHE A 1 87 ? -19.948 -1.564 17.086 1.00 79.12 87 PHE A O 1
ATOM 690 N N . ASP A 1 88 ? -21.804 -0.557 16.323 1.00 71.44 88 ASP A N 1
ATOM 691 C CA . ASP A 1 88 ? -22.447 -0.385 17.633 1.00 71.44 88 ASP A CA 1
ATOM 692 C C . ASP A 1 88 ? -22.718 -1.717 18.348 1.00 71.44 88 ASP A C 1
ATOM 694 O O . ASP A 1 88 ? -22.413 -1.897 19.528 1.00 71.44 88 ASP A O 1
ATOM 698 N N . SER A 1 89 ? -23.296 -2.677 17.622 1.00 68.06 89 SER A N 1
ATOM 699 C CA . SER A 1 89 ? -23.723 -3.973 18.164 1.00 68.06 89 SER A CA 1
ATOM 700 C C . SER A 1 89 ? -22.561 -4.948 18.382 1.00 68.06 89 SER A C 1
ATOM 702 O O . SER A 1 89 ? -22.642 -5.836 19.232 1.00 68.06 89 SER A O 1
ATOM 704 N N . LEU A 1 90 ? -21.474 -4.775 17.627 1.00 70.50 90 LEU A N 1
ATOM 705 C CA . LEU A 1 90 ? -20.283 -5.619 17.625 1.00 70.50 90 LEU A CA 1
ATOM 706 C C . LEU A 1 90 ? -19.037 -4.724 17.572 1.00 70.50 90 LEU A C 1
ATOM 708 O O . LEU A 1 90 ? -18.399 -4.609 16.530 1.00 70.50 90 LEU A O 1
ATOM 712 N N . PRO A 1 91 ? -18.626 -4.121 18.696 1.00 67.94 91 PRO A N 1
ATOM 713 C CA . PRO A 1 91 ? -17.633 -3.044 18.721 1.00 67.94 91 PRO A CA 1
ATOM 714 C C . PRO A 1 91 ? -16.238 -3.534 18.368 1.00 67.94 91 PRO A C 1
ATOM 716 O O . PRO A 1 91 ? -15.343 -2.721 18.179 1.00 67.94 91 PRO A O 1
ATOM 719 N N . TRP A 1 92 ? -16.007 -4.845 18.401 1.00 69.19 92 TRP A N 1
ATOM 720 C CA . TRP A 1 92 ? -14.737 -5.446 18.041 1.00 69.19 92 TRP A CA 1
ATOM 721 C C . TRP A 1 92 ? -14.603 -5.537 16.539 1.00 69.19 92 TRP A C 1
ATOM 723 O O . TRP A 1 92 ? -13.490 -5.692 16.070 1.00 69.19 92 TRP A O 1
ATOM 733 N N . PHE A 1 93 ? -15.703 -5.426 15.802 1.00 78.44 93 PHE A N 1
ATOM 734 C CA . PHE A 1 93 ? -15.712 -5.508 14.362 1.00 78.44 93 PHE A CA 1
ATOM 735 C C . PHE A 1 93 ? -16.053 -4.159 13.749 1.00 78.44 93 PHE A C 1
ATOM 737 O O . PHE A 1 93 ? -16.745 -3.328 14.341 1.00 78.44 93 PHE A O 1
ATOM 744 N N . GLY A 1 94 ? -15.531 -3.936 12.556 1.00 84.31 94 GLY A N 1
ATOM 745 C CA . GLY A 1 94 ? -15.780 -2.725 11.803 1.00 84.31 94 GLY A CA 1
ATOM 746 C C . GLY A 1 94 ? -15.460 -2.914 10.337 1.00 84.31 94 GLY A C 1
ATOM 747 O O . GLY A 1 94 ? -15.058 -3.996 9.908 1.00 84.31 94 GLY A O 1
ATOM 748 N N . PHE A 1 95 ? -15.612 -1.840 9.585 1.00 89.00 95 PHE A N 1
ATOM 749 C CA . PHE A 1 95 ? -15.124 -1.758 8.221 1.00 89.00 95 PHE A CA 1
ATOM 750 C C . PHE A 1 95 ? -14.164 -0.589 8.065 1.00 89.00 95 PHE A C 1
ATOM 752 O O . PHE A 1 95 ? -14.260 0.405 8.783 1.00 89.00 95 PHE A O 1
ATOM 759 N N . GLU A 1 96 ? -13.266 -0.696 7.097 1.00 90.19 96 GLU A N 1
ATOM 760 C CA . GLU A 1 96 ? -12.358 0.372 6.696 1.00 90.19 96 GLU A CA 1
ATOM 761 C C . GLU A 1 96 ? -12.287 0.450 5.179 1.00 90.19 96 GLU A C 1
ATOM 763 O O . GLU A 1 96 ? -12.201 -0.559 4.487 1.00 90.19 96 GLU A O 1
ATOM 768 N N . LEU A 1 97 ? -12.312 1.673 4.673 1.00 92.69 97 LEU A N 1
ATOM 769 C CA . LEU A 1 97 ? -11.912 2.014 3.328 1.00 92.69 97 LEU A CA 1
ATOM 770 C C . LEU A 1 97 ? -10.508 2.610 3.393 1.00 92.69 97 LEU A C 1
ATOM 772 O O . LEU A 1 97 ? -10.279 3.616 4.065 1.00 92.69 97 LEU A O 1
ATOM 776 N N . GLU A 1 98 ? -9.579 2.001 2.676 1.00 91.38 98 GLU A N 1
ATOM 777 C CA . GLU A 1 98 ? -8.212 2.473 2.541 1.00 91.38 98 GLU A CA 1
ATOM 778 C C . GLU A 1 98 ? -7.980 2.976 1.117 1.00 91.38 98 GLU A C 1
ATOM 780 O O . GLU A 1 98 ? -8.336 2.312 0.147 1.00 91.38 98 GLU A O 1
ATOM 785 N N . MET A 1 99 ? -7.373 4.154 0.994 1.00 92.50 99 MET A N 1
ATOM 786 C CA . MET A 1 99 ? -6.897 4.720 -0.263 1.00 92.50 99 MET A CA 1
ATOM 787 C C . MET A 1 99 ? -5.385 4.852 -0.196 1.00 92.50 99 MET A C 1
ATOM 789 O O . MET A 1 99 ? -4.869 5.585 0.650 1.00 92.50 99 MET A O 1
ATOM 793 N N . ASN A 1 100 ? -4.679 4.196 -1.111 1.00 90.50 100 ASN A N 1
ATOM 794 C CA . ASN A 1 100 ? -3.225 4.181 -1.136 1.00 90.50 100 ASN A CA 1
ATOM 795 C C . ASN A 1 100 ? -2.678 4.770 -2.437 1.00 90.50 100 ASN A C 1
ATOM 797 O O . ASN A 1 100 ? -3.187 4.533 -3.532 1.00 90.50 100 ASN A O 1
ATOM 801 N N . PHE A 1 101 ? -1.601 5.533 -2.297 1.00 90.56 101 PHE A N 1
ATOM 802 C CA . PHE A 1 101 ? -0.877 6.182 -3.375 1.00 90.56 101 PHE A CA 1
ATOM 803 C C . PHE A 1 101 ? 0.602 5.843 -3.238 1.00 90.56 101 PHE A C 1
ATOM 805 O O . PHE A 1 101 ? 1.220 6.097 -2.201 1.00 90.56 101 PHE A O 1
ATOM 812 N N . SER A 1 102 ? 1.200 5.314 -4.298 1.00 88.88 102 SER A N 1
ATOM 813 C CA . SER A 1 102 ? 2.648 5.154 -4.374 1.00 88.88 102 SER A CA 1
ATOM 814 C C . SER A 1 102 ? 3.186 5.632 -5.713 1.00 88.88 102 SER A C 1
ATOM 816 O O . SER A 1 102 ? 2.502 5.649 -6.742 1.00 88.88 102 SER A O 1
ATOM 818 N N . ARG A 1 103 ? 4.447 6.060 -5.692 1.00 87.81 103 ARG A N 1
ATOM 819 C CA . ARG A 1 103 ? 5.157 6.525 -6.879 1.00 87.81 103 ARG A CA 1
ATOM 820 C C . ARG A 1 103 ? 6.466 5.775 -7.014 1.00 87.81 103 ARG A C 1
ATOM 822 O O . ARG A 1 103 ? 7.428 6.081 -6.317 1.00 87.81 103 ARG A O 1
ATOM 829 N N . HIS A 1 104 ? 6.516 4.871 -7.977 1.00 86.31 104 HIS A N 1
ATOM 830 C CA . HIS A 1 104 ? 7.697 4.080 -8.279 1.00 86.31 104 HIS A CA 1
ATOM 831 C C . HIS A 1 104 ? 8.463 4.687 -9.447 1.00 86.31 104 HIS A C 1
ATOM 833 O O . HIS A 1 104 ? 7.880 5.113 -10.447 1.00 86.31 104 HIS A O 1
ATOM 839 N N . ALA A 1 105 ? 9.782 4.745 -9.312 1.00 85.81 105 ALA A N 1
ATOM 840 C CA . ALA A 1 105 ? 10.672 5.108 -10.400 1.00 85.81 105 ALA A CA 1
ATOM 841 C C . ALA A 1 105 ? 11.344 3.848 -10.939 1.00 85.81 105 ALA A C 1
ATOM 843 O O . ALA A 1 105 ? 11.687 2.933 -10.194 1.00 85.81 105 ALA A O 1
ATOM 844 N N . ILE A 1 106 ? 11.534 3.820 -12.247 1.00 85.50 106 ILE A N 1
ATOM 845 C CA . ILE A 1 106 ? 12.308 2.803 -12.940 1.00 85.50 106 ILE A CA 1
ATOM 846 C C . ILE A 1 106 ? 13.472 3.551 -13.545 1.00 85.50 106 ILE A C 1
ATOM 848 O O . ILE A 1 106 ? 13.286 4.340 -14.472 1.00 85.50 106 ILE A O 1
ATOM 852 N N . ARG A 1 107 ? 14.664 3.361 -12.983 1.00 86.00 107 ARG A N 1
ATOM 853 C CA . ARG A 1 107 ? 15.871 3.978 -13.529 1.00 86.00 107 ARG A CA 1
ATOM 854 C C . ARG A 1 107 ? 16.216 3.361 -14.870 1.00 86.00 107 ARG A C 1
ATOM 856 O O . ARG A 1 107 ? 15.809 2.249 -15.200 1.00 86.00 107 ARG A O 1
ATOM 863 N N . LYS A 1 108 ? 17.016 4.107 -15.630 1.00 87.69 108 LYS A N 1
ATOM 864 C CA . LYS A 1 108 ? 17.607 3.592 -16.857 1.00 87.69 108 LYS A CA 1
ATOM 865 C C . LYS A 1 108 ? 18.423 2.345 -16.517 1.00 87.69 108 LYS A C 1
ATOM 867 O O . LYS A 1 108 ? 19.367 2.436 -15.738 1.00 87.69 108 LYS A O 1
ATOM 872 N N . GLN A 1 109 ? 18.055 1.220 -17.110 1.00 86.62 109 GLN A N 1
ATOM 873 C CA . GLN A 1 109 ? 18.692 -0.073 -16.883 1.00 86.62 109 GLN A CA 1
ATOM 874 C C . GLN A 1 109 ? 18.726 -0.867 -18.186 1.00 86.62 109 GLN A C 1
ATOM 876 O O . GLN A 1 109 ? 17.870 -0.683 -19.057 1.00 86.62 109 GLN A O 1
ATOM 881 N N . GLN A 1 110 ? 19.737 -1.714 -18.332 1.00 87.75 110 GLN A N 1
ATOM 882 C CA . GLN A 1 110 ? 19.809 -2.689 -19.413 1.00 87.75 110 GLN A CA 1
ATOM 883 C C . GLN A 1 110 ? 19.190 -3.991 -18.921 1.00 87.75 110 GLN A C 1
ATOM 885 O O . GLN A 1 110 ? 19.563 -4.489 -17.864 1.00 87.75 110 GLN A O 1
ATOM 890 N N . VAL A 1 111 ? 18.231 -4.510 -19.677 1.00 87.75 111 VAL A N 1
ATOM 891 C CA . VAL A 1 111 ? 17.507 -5.746 -19.368 1.00 87.75 111 VAL A CA 1
ATOM 892 C C . VAL A 1 111 ? 17.629 -6.705 -20.537 1.00 87.75 111 VAL A C 1
ATOM 894 O O . VAL A 1 111 ? 17.665 -6.280 -21.695 1.00 87.75 111 VAL A O 1
ATOM 897 N N . SER A 1 112 ? 17.687 -8.001 -20.253 1.00 89.00 112 SER A N 1
ATOM 898 C CA . SER A 1 112 ? 17.736 -9.018 -21.298 1.00 89.00 112 SER A CA 1
ATOM 899 C C . SER A 1 112 ? 16.340 -9.276 -21.870 1.00 89.00 112 SER A C 1
ATOM 901 O O . SER A 1 112 ? 15.330 -9.217 -21.166 1.00 89.00 112 SER A O 1
ATOM 903 N N . ILE A 1 113 ? 16.267 -9.533 -23.175 1.00 87.31 113 ILE A N 1
ATOM 904 C CA . ILE A 1 113 ? 15.021 -9.829 -23.884 1.00 87.31 113 ILE A CA 1
ATOM 905 C C . ILE A 1 113 ? 14.942 -11.327 -24.175 1.00 87.31 113 ILE A C 1
ATOM 907 O O . ILE A 1 113 ? 15.863 -11.902 -24.754 1.00 87.31 113 ILE A O 1
ATOM 911 N N . SER A 1 114 ? 13.804 -11.942 -23.853 1.00 84.88 114 SER A N 1
ATOM 912 C CA . SER A 1 114 ? 13.514 -13.341 -24.170 1.00 84.88 114 SER A CA 1
ATOM 913 C C . SER A 1 114 ? 12.164 -13.503 -24.888 1.00 84.88 114 SER A C 1
ATOM 915 O O . SER A 1 114 ? 11.151 -13.002 -24.391 1.00 84.88 114 SER A O 1
ATOM 917 N N . PRO A 1 115 ? 12.093 -14.201 -26.038 1.00 82.25 115 PRO A N 1
ATOM 918 C CA . PRO A 1 115 ? 13.217 -14.733 -26.815 1.00 82.25 115 PRO A CA 1
ATOM 919 C C . PRO A 1 115 ? 14.040 -13.629 -27.525 1.00 82.25 115 PRO A C 1
ATOM 921 O O . PRO A 1 115 ? 13.509 -12.538 -27.762 1.00 82.25 115 PRO A O 1
ATOM 924 N N . PRO A 1 116 ? 15.299 -13.918 -27.919 1.00 77.31 116 PRO A N 1
ATOM 925 C CA . PRO A 1 116 ? 16.171 -13.031 -28.699 1.00 77.31 116 PRO A CA 1
ATOM 926 C C . PRO A 1 116 ? 15.509 -12.347 -29.905 1.00 77.31 116 PRO A C 1
ATOM 928 O O . PRO A 1 116 ? 14.575 -12.869 -30.529 1.00 77.31 116 PRO A O 1
ATOM 931 N N . VAL A 1 117 ? 16.015 -11.171 -30.284 1.00 75.81 117 VAL A N 1
ATOM 932 C CA . VAL A 1 117 ? 15.639 -10.521 -31.550 1.00 75.81 117 VAL A CA 1
ATOM 933 C C . VAL A 1 117 ? 16.486 -11.129 -32.682 1.00 75.81 117 VAL A C 1
ATOM 935 O O . VAL A 1 117 ? 17.711 -11.106 -32.580 1.00 75.81 117 VAL A O 1
ATOM 938 N N . PRO A 1 118 ? 15.886 -11.671 -33.763 1.00 70.88 118 PRO A N 1
ATOM 939 C CA . PRO A 1 118 ? 16.641 -12.216 -34.890 1.00 70.88 118 PRO A CA 1
ATOM 940 C C . PRO A 1 118 ? 17.594 -11.169 -35.477 1.00 70.88 118 PRO A C 1
ATOM 942 O O . PRO A 1 118 ? 17.147 -10.088 -35.855 1.00 70.88 118 PRO A O 1
ATOM 945 N N . ALA A 1 119 ? 18.890 -11.494 -35.531 1.00 69.94 119 ALA A N 1
ATOM 946 C CA . ALA A 1 119 ? 19.971 -10.606 -35.983 1.00 69.94 119 ALA A CA 1
ATOM 947 C C . ALA A 1 119 ? 20.088 -9.264 -35.220 1.00 69.94 119 ALA A C 1
ATOM 949 O O . ALA A 1 119 ? 20.677 -8.313 -35.731 1.00 69.94 119 ALA A O 1
ATOM 950 N N . GLY A 1 120 ? 19.535 -9.180 -34.006 1.00 69.69 120 GLY A N 1
ATOM 951 C CA . GLY A 1 120 ? 19.551 -7.983 -33.167 1.00 69.69 120 GLY A CA 1
ATOM 952 C C . GLY A 1 120 ? 20.217 -8.207 -31.811 1.00 69.69 120 GLY A C 1
ATOM 953 O O . GLY A 1 120 ? 20.672 -9.300 -31.480 1.00 69.69 120 GLY A O 1
ATOM 954 N N . THR A 1 121 ? 20.271 -7.146 -31.011 1.00 70.50 121 THR A N 1
ATOM 955 C CA . THR A 1 121 ? 20.791 -7.192 -29.641 1.00 70.50 121 THR A CA 1
ATOM 956 C C . THR A 1 121 ? 19.810 -7.923 -28.716 1.00 70.50 121 THR A C 1
ATOM 958 O O . THR A 1 121 ? 18.596 -7.734 -28.808 1.00 70.50 121 THR A O 1
ATOM 961 N N . ASN A 1 122 ? 20.338 -8.726 -27.788 1.00 79.50 122 ASN A N 1
ATOM 962 C CA . ASN A 1 122 ? 19.559 -9.415 -26.744 1.00 79.50 122 ASN A CA 1
ATOM 963 C C . ASN A 1 122 ? 19.277 -8.534 -25.520 1.00 79.50 122 ASN A C 1
ATOM 965 O O . ASN A 1 122 ? 18.696 -8.995 -24.542 1.00 79.50 122 ASN A O 1
ATOM 969 N N . GLU A 1 123 ? 19.697 -7.276 -25.576 1.00 82.50 123 GLU A N 1
ATOM 970 C CA . GLU A 1 123 ? 19.620 -6.312 -24.491 1.00 82.50 123 GLU A CA 1
ATOM 971 C C . GLU A 1 123 ? 18.755 -5.134 -24.926 1.00 82.50 123 GLU A C 1
ATOM 973 O O . GLU A 1 123 ? 18.907 -4.586 -26.020 1.00 82.50 123 GLU A O 1
ATOM 978 N N . LEU A 1 124 ? 17.843 -4.738 -24.045 1.00 82.88 124 LEU A N 1
ATOM 979 C CA . LEU A 1 124 ? 17.027 -3.546 -24.175 1.00 82.88 124 LEU A CA 1
ATOM 980 C C . LEU A 1 124 ? 17.451 -2.553 -23.106 1.00 82.88 124 LEU A C 1
ATOM 982 O O . LEU A 1 124 ? 17.495 -2.880 -21.924 1.00 82.88 124 LEU A O 1
ATOM 986 N N . THR A 1 125 ? 17.702 -1.310 -23.498 1.00 85.12 125 THR A N 1
ATOM 987 C CA . THR A 1 125 ? 17.823 -0.231 -22.517 1.00 85.12 125 THR A CA 1
ATOM 988 C C . THR A 1 125 ? 16.436 0.320 -22.223 1.00 85.12 125 THR A C 1
ATOM 990 O O . THR A 1 125 ? 15.832 0.970 -23.078 1.00 85.12 125 THR A O 1
ATOM 993 N N . LEU A 1 126 ? 15.935 0.087 -21.012 1.00 83.75 126 LEU A N 1
ATOM 994 C CA . LEU A 1 126 ? 14.719 0.736 -20.542 1.00 83.75 126 LEU A CA 1
ATOM 995 C C . LEU A 1 126 ? 15.036 2.197 -20.192 1.00 83.75 126 LEU A C 1
ATOM 997 O O . LEU A 1 126 ? 16.023 2.456 -19.497 1.00 83.75 126 LEU A O 1
ATOM 1001 N N . PRO A 1 127 ? 14.247 3.171 -20.677 1.00 84.56 127 PRO A N 1
ATOM 1002 C CA . PRO A 1 127 ? 14.407 4.563 -20.287 1.00 84.56 127 PRO A CA 1
ATOM 1003 C C . PRO A 1 127 ? 13.928 4.784 -18.849 1.00 84.56 127 PRO A C 1
ATOM 1005 O O . PRO A 1 127 ? 13.249 3.944 -18.261 1.00 84.56 127 PRO A O 1
ATOM 1008 N N . ASN A 1 128 ? 14.247 5.955 -18.296 1.00 87.31 128 ASN A N 1
ATOM 1009 C CA . ASN A 1 128 ? 13.703 6.350 -17.003 1.00 87.31 128 ASN A CA 1
ATOM 1010 C C . ASN A 1 128 ? 12.183 6.543 -17.117 1.00 87.31 128 ASN A C 1
ATOM 1012 O O . ASN A 1 128 ? 11.725 7.354 -17.925 1.00 87.31 128 ASN A O 1
ATOM 1016 N N . TYR A 1 129 ? 11.416 5.817 -16.311 1.00 85.81 129 TYR A N 1
ATOM 1017 C CA . TYR A 1 129 ? 9.960 5.897 -16.300 1.00 85.81 129 TYR A CA 1
ATOM 1018 C C . TYR A 1 129 ? 9.426 5.985 -14.872 1.00 85.81 129 TYR A C 1
ATOM 1020 O O . TYR A 1 129 ? 10.063 5.544 -13.917 1.00 85.81 129 TYR A O 1
ATOM 1028 N N . ARG A 1 130 ? 8.245 6.584 -14.713 1.00 88.00 130 ARG A N 1
ATOM 1029 C CA . ARG A 1 130 ? 7.570 6.710 -13.419 1.00 88.00 130 ARG A CA 1
ATOM 1030 C C . ARG A 1 130 ? 6.216 6.034 -13.488 1.00 88.00 130 ARG A C 1
ATOM 1032 O O . ARG A 1 130 ? 5.415 6.356 -14.360 1.00 88.00 130 ARG A O 1
ATOM 1039 N N . ILE A 1 131 ? 5.967 5.148 -12.537 1.00 85.69 131 ILE A N 1
ATOM 1040 C CA . ILE A 1 131 ? 4.687 4.478 -12.353 1.00 85.69 131 ILE A CA 1
ATOM 1041 C C . ILE A 1 131 ? 4.013 5.091 -11.133 1.00 85.69 131 ILE A C 1
ATOM 1043 O O . ILE A 1 131 ? 4.607 5.186 -10.058 1.00 85.69 131 ILE A O 1
ATOM 1047 N N . TYR A 1 132 ? 2.766 5.502 -11.314 1.00 89.25 132 TYR A N 1
ATOM 1048 C CA . TYR A 1 132 ? 1.896 5.946 -10.237 1.00 89.25 132 TYR A CA 1
ATOM 1049 C C . TYR A 1 132 ? 0.883 4.840 -9.990 1.00 89.25 132 TYR A C 1
ATOM 1051 O O . TYR A 1 132 ? 0.177 4.438 -10.915 1.00 89.25 132 TYR A O 1
ATOM 1059 N N . ILE A 1 133 ? 0.846 4.334 -8.763 1.00 87.94 133 ILE A N 1
ATOM 1060 C CA . ILE A 1 133 ? -0.117 3.323 -8.350 1.00 87.94 133 ILE A CA 1
ATOM 1061 C C . ILE A 1 133 ? -1.098 4.013 -7.420 1.00 87.94 133 ILE A C 1
ATOM 1063 O O . ILE A 1 133 ? -0.709 4.597 -6.407 1.00 87.94 133 ILE A O 1
ATOM 1067 N N . TRP A 1 134 ? -2.367 3.948 -7.796 1.00 92.19 134 TRP A N 1
ATOM 1068 C CA . TRP A 1 134 ? -3.473 4.311 -6.935 1.00 92.19 134 TRP A CA 1
ATOM 1069 C C . TRP A 1 134 ? -4.347 3.085 -6.756 1.00 92.19 134 TRP A C 1
ATOM 1071 O O . TRP A 1 134 ? -4.741 2.462 -7.744 1.00 92.19 134 TRP A O 1
ATOM 1081 N N . ALA A 1 135 ? -4.617 2.729 -5.510 1.00 89.94 135 ALA A N 1
ATOM 1082 C CA . ALA A 1 135 ? -5.518 1.641 -5.199 1.00 89.94 135 ALA A CA 1
ATOM 1083 C C . ALA A 1 135 ? -6.445 2.025 -4.045 1.00 89.94 135 ALA A C 1
ATOM 1085 O O . ALA A 1 135 ? -6.239 2.995 -3.309 1.00 89.94 135 ALA A O 1
ATOM 1086 N N . MET A 1 136 ? -7.539 1.280 -3.980 1.00 92.81 136 MET A N 1
ATOM 1087 C CA . MET A 1 136 ? -8.554 1.416 -2.961 1.00 92.81 136 MET A CA 1
ATOM 1088 C C . MET A 1 136 ? -8.910 0.017 -2.484 1.00 92.81 136 MET A C 1
ATOM 1090 O O . MET A 1 136 ? -9.143 -0.878 -3.298 1.00 92.81 136 MET A O 1
ATOM 1094 N N . GLN A 1 137 ? -8.941 -0.160 -1.174 1.00 90.31 137 GLN A N 1
ATOM 1095 C CA . GLN A 1 137 ? -9.174 -1.439 -0.525 1.00 90.31 137 GLN A CA 1
ATOM 1096 C C . GLN A 1 137 ? -10.295 -1.288 0.499 1.00 90.31 137 GLN A C 1
ATOM 1098 O O . GLN A 1 137 ? -10.389 -0.274 1.188 1.00 90.31 137 GLN A O 1
ATOM 1103 N N . TYR A 1 138 ? -11.158 -2.298 0.583 1.00 90.81 138 TYR A N 1
ATOM 1104 C CA . TYR A 1 138 ? -12.181 -2.398 1.615 1.00 90.81 138 TYR A CA 1
ATOM 1105 C C . TYR A 1 138 ? -11.821 -3.538 2.563 1.00 90.81 138 TYR A C 1
ATOM 1107 O O . TYR A 1 138 ? -11.626 -4.672 2.127 1.00 90.81 138 TYR A O 1
ATOM 1115 N N . ASN A 1 139 ? -11.746 -3.226 3.849 1.00 87.50 139 ASN A N 1
ATOM 1116 C CA . ASN A 1 139 ? -11.277 -4.111 4.902 1.00 87.50 139 ASN A CA 1
ATOM 1117 C C . ASN A 1 139 ? -12.396 -4.399 5.897 1.00 87.50 139 ASN A C 1
ATOM 1119 O O . ASN A 1 139 ? -13.103 -3.489 6.331 1.00 87.50 139 ASN A O 1
ATOM 1123 N N . LEU A 1 140 ? -12.501 -5.660 6.314 1.00 88.06 140 LEU A N 1
ATOM 1124 C CA . LEU A 1 140 ? -13.210 -6.027 7.535 1.00 88.06 140 LEU A CA 1
ATOM 1125 C C . LEU A 1 140 ? -12.213 -5.992 8.685 1.00 88.06 140 LEU A C 1
ATOM 1127 O O . LEU A 1 140 ? -11.183 -6.660 8.654 1.00 88.06 140 LEU A O 1
ATOM 1131 N N . LEU A 1 141 ? -12.525 -5.205 9.701 1.00 77.50 141 LEU A N 1
ATOM 1132 C CA . LEU A 1 141 ? -11.653 -5.005 10.841 1.00 77.50 141 LEU A CA 1
ATOM 1133 C C . LEU A 1 141 ? -12.104 -5.847 12.014 1.00 77.50 141 LEU A C 1
ATOM 1135 O O . LEU A 1 141 ? -13.295 -5.935 12.303 1.00 77.50 141 LEU A O 1
ATOM 1139 N N . ALA A 1 142 ? -11.126 -6.387 12.732 1.00 74.25 142 ALA A N 1
ATOM 1140 C CA . ALA A 1 142 ? -11.295 -6.927 14.066 1.00 74.25 142 ALA A CA 1
ATOM 1141 C C . ALA A 1 142 ? -10.292 -6.231 14.996 1.00 74.25 142 ALA A C 1
ATOM 1143 O O . ALA A 1 142 ? -9.091 -6.251 14.741 1.00 74.25 142 ALA A O 1
ATOM 1144 N N . ARG A 1 143 ? -10.759 -5.613 16.082 1.00 69.50 143 ARG A N 1
ATOM 1145 C CA . ARG A 1 143 ? -9.908 -5.023 17.120 1.00 69.50 143 ARG A CA 1
ATOM 1146 C C . ARG A 1 143 ? -9.962 -5.864 18.388 1.00 69.50 143 ARG A C 1
ATOM 1148 O O . ARG A 1 143 ? -11.027 -6.069 18.974 1.00 69.50 143 ARG A O 1
ATOM 1155 N N . TYR A 1 144 ? -8.795 -6.314 18.840 1.00 57.28 144 TYR A N 1
ATOM 1156 C CA . TYR A 1 144 ? -8.633 -6.952 20.141 1.00 57.28 144 TYR A CA 1
ATOM 1157 C C . TYR A 1 144 ? -8.232 -5.900 21.177 1.00 57.28 144 TYR A C 1
ATOM 1159 O O . TYR A 1 144 ? -7.273 -5.153 20.991 1.00 57.28 144 TYR A O 1
ATOM 1167 N N . GLY A 1 145 ? -9.010 -5.786 22.251 1.00 53.56 145 GLY A N 1
ATOM 1168 C CA . GLY A 1 145 ? -8.801 -4.763 23.266 1.00 53.56 145 GLY A CA 1
ATOM 1169 C C . GLY A 1 145 ? -7.701 -5.153 24.244 1.00 53.56 145 GLY A C 1
ATOM 1170 O O . GLY A 1 145 ? -7.994 -5.806 25.239 1.00 53.56 145 GLY A O 1
ATOM 1171 N N . PHE A 1 146 ? -6.474 -4.681 24.029 1.00 46.06 146 PHE A N 1
ATOM 1172 C CA . PHE A 1 146 ? -5.604 -4.401 25.168 1.00 46.06 146 PHE A CA 1
ATOM 1173 C C . PHE A 1 146 ? -6.142 -3.124 25.817 1.00 46.06 146 PHE A C 1
ATOM 1175 O O . PHE A 1 146 ? -6.200 -2.061 25.193 1.00 46.06 146 PHE A O 1
ATOM 1182 N N . LEU A 1 147 ? -6.683 -3.270 27.026 1.00 46.75 147 LEU A N 1
ATOM 1183 C CA . LEU A 1 147 ? -7.137 -2.159 27.858 1.00 46.75 147 LEU A CA 1
ATO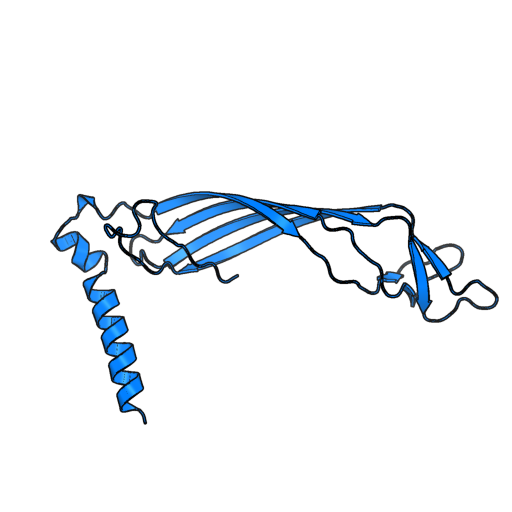M 1184 C C . LEU A 1 147 ? -6.019 -1.110 27.977 1.00 46.75 147 LEU A C 1
ATOM 1186 O O . LEU A 1 147 ? -4.839 -1.443 27.897 1.00 46.75 147 LEU A O 1
ATOM 1190 N N . LYS A 1 148 ? -6.386 0.155 28.216 1.00 45.31 148 LYS A N 1
ATOM 1191 C CA . LYS A 1 148 ? -5.449 1.091 28.848 1.00 45.31 148 LYS A CA 1
ATOM 1192 C C . LYS A 1 148 ? -5.054 0.470 30.191 1.00 45.31 148 LYS A C 1
ATOM 1194 O O . LYS A 1 148 ? -5.870 0.467 31.108 1.00 45.31 148 LYS A O 1
ATOM 1199 N N . ASP A 1 149 ? -3.850 -0.073 30.282 1.00 47.38 149 ASP A N 1
ATOM 1200 C CA . ASP A 1 149 ? -3.210 -0.435 31.545 1.00 47.38 149 ASP A CA 1
ATOM 1201 C C . ASP A 1 149 ? -2.127 0.608 31.856 1.00 47.38 149 ASP A C 1
ATOM 1203 O O . ASP A 1 149 ? -1.643 1.305 30.959 1.00 47.38 149 ASP A O 1
ATOM 1207 N N . LYS A 1 150 ? -1.746 0.733 33.128 1.00 52.84 150 LYS A N 1
ATOM 1208 C CA . LYS A 1 150 ? -0.685 1.623 33.616 1.00 52.84 150 LYS A CA 1
ATOM 1209 C C . LYS A 1 150 ? 0.657 1.396 32.903 1.00 52.84 150 LYS A C 1
ATOM 1211 O O . LYS A 1 150 ? 1.478 2.306 32.894 1.00 52.84 150 LYS A O 1
ATOM 1216 N N . GLU A 1 151 ? 0.861 0.229 32.292 1.00 45.97 151 GLU A N 1
ATOM 1217 C CA . GLU A 1 151 ? 2.060 -0.116 31.517 1.00 45.97 151 GLU A CA 1
ATOM 1218 C C . GLU A 1 151 ? 2.071 0.450 30.084 1.00 45.97 151 GLU A C 1
ATOM 1220 O O . GLU A 1 151 ? 3.147 0.614 29.511 1.00 45.97 151 GLU A O 1
ATOM 1225 N N . VAL A 1 152 ? 0.914 0.806 29.502 1.00 50.41 152 VAL A N 1
ATOM 1226 C CA . VAL A 1 152 ? 0.816 1.287 28.105 1.00 50.41 152 VAL A CA 1
ATOM 1227 C C . VAL A 1 152 ? -0.048 2.563 28.003 1.00 50.41 152 VAL A C 1
ATOM 1229 O O . VAL A 1 152 ? -1.15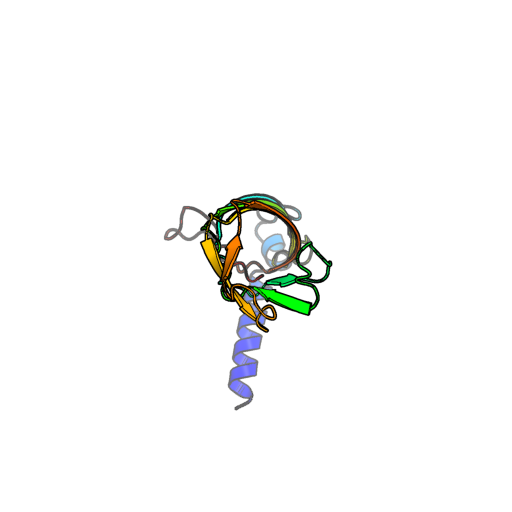7 2.544 27.458 1.00 50.41 152 VAL A O 1
ATOM 1232 N N . PRO A 1 153 ? 0.432 3.717 28.516 1.00 54.44 153 PRO A N 1
ATOM 1233 C CA . PRO A 1 153 ? -0.364 4.947 28.598 1.00 54.44 153 PRO A CA 1
ATOM 1234 C C . PRO A 1 153 ? -0.694 5.596 27.242 1.00 54.44 153 PRO A C 1
ATOM 1236 O O . PRO A 1 153 ? -1.590 6.437 27.166 1.00 54.44 153 PRO A O 1
ATOM 1239 N N . PHE A 1 154 ? 0.011 5.221 26.171 1.00 50.03 154 PHE A N 1
ATOM 1240 C CA . PHE A 1 154 ? -0.060 5.868 24.855 1.00 50.03 154 PHE A CA 1
ATOM 1241 C C . PHE A 1 154 ? -1.197 5.365 23.946 1.00 50.03 154 PHE A C 1
ATOM 1243 O O . PHE A 1 154 ? -1.429 5.955 22.893 1.00 50.03 154 PHE A O 1
ATOM 1250 N N . GLY A 1 155 ? -1.954 4.337 24.353 1.00 50.50 155 GLY A N 1
ATOM 1251 C CA . GLY A 1 155 ? -3.178 3.917 23.660 1.00 50.50 155 GLY A CA 1
ATOM 1252 C C . GLY A 1 155 ? -3.109 2.569 22.933 1.00 50.50 155 GLY A C 1
ATOM 1253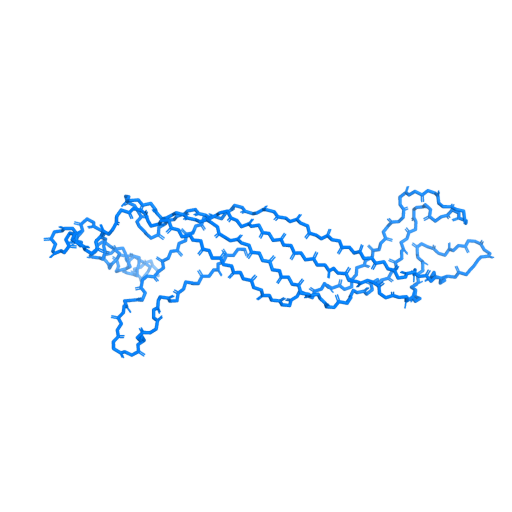 O O . GLY A 1 155 ? -2.178 1.787 23.092 1.00 50.50 155 GLY A O 1
ATOM 1254 N N . ARG A 1 156 ? -4.191 2.272 22.198 1.00 54.56 156 ARG A N 1
ATOM 1255 C CA . ARG A 1 156 ? -4.550 0.944 21.667 1.00 54.56 156 ARG A CA 1
ATOM 1256 C C . ARG A 1 156 ? -3.613 0.514 20.527 1.00 54.56 156 ARG A C 1
ATOM 1258 O O . ARG A 1 156 ? -3.533 1.207 19.519 1.00 54.56 156 ARG A O 1
ATOM 1265 N N . LEU A 1 157 ? -3.002 -0.668 20.635 1.00 48.16 157 LEU A N 1
ATOM 1266 C CA . LEU A 1 157 ? -2.362 -1.343 19.501 1.00 48.16 157 LEU A CA 1
ATOM 1267 C C . LEU A 1 157 ? -3.454 -2.006 18.644 1.00 48.16 157 LEU A C 1
ATOM 1269 O O . LEU A 1 157 ? -4.171 -2.882 19.126 1.00 48.16 157 LEU A O 1
ATOM 1273 N N . GLN A 1 158 ? -3.602 -1.578 17.391 1.00 54.66 158 GLN A N 1
ATOM 1274 C CA . GLN A 1 158 ? -4.514 -2.186 16.420 1.00 54.66 158 GLN A CA 1
ATOM 1275 C C . GLN A 1 158 ? -3.693 -3.067 15.469 1.00 54.66 158 GLN A C 1
ATOM 1277 O O . GLN A 1 158 ? -3.026 -2.527 14.587 1.00 54.66 158 GLN A O 1
ATOM 1282 N N . PRO A 1 159 ? -3.662 -4.398 15.651 1.00 47.56 159 PRO A N 1
ATOM 1283 C CA . PRO A 1 159 ? -3.034 -5.269 14.671 1.00 47.56 159 PRO A CA 1
ATOM 1284 C C . PRO A 1 159 ? -3.865 -5.263 13.382 1.00 47.56 159 PRO A C 1
ATOM 1286 O O . PRO A 1 159 ? -5.067 -5.523 13.413 1.00 47.56 159 PRO A O 1
ATOM 1289 N N . TYR A 1 160 ? -3.214 -4.962 12.261 1.00 44.44 160 TYR A N 1
ATOM 1290 C CA . TYR A 1 160 ? -3.801 -5.020 10.925 1.00 44.44 160 TYR A CA 1
ATOM 1291 C C . TYR A 1 160 ? -3.362 -6.319 10.245 1.00 44.44 160 TYR A C 1
ATOM 1293 O O . TYR A 1 160 ? -2.171 -6.627 10.210 1.00 44.44 160 TYR A O 1
ATOM 1301 N N . VAL A 1 161 ? -4.321 -7.067 9.701 1.00 37.75 161 VAL A N 1
ATOM 1302 C CA . VAL A 1 161 ? -4.076 -8.155 8.747 1.00 37.75 161 VAL A CA 1
ATOM 1303 C C . VAL A 1 161 ? -4.909 -7.818 7.518 1.00 37.75 161 VAL A C 1
ATOM 1305 O O . VAL A 1 161 ? -6.135 -7.784 7.611 1.00 37.75 161 VAL A O 1
ATOM 1308 N N . GLY A 1 162 ? -4.237 -7.492 6.419 1.00 33.56 162 GLY A N 1
ATOM 1309 C CA . GLY A 1 162 ? -4.827 -7.166 5.122 1.00 33.56 162 GLY A CA 1
ATOM 1310 C C . GLY A 1 162 ? -4.172 -7.985 4.029 1.00 33.56 162 GLY A C 1
ATOM 1311 O O . GLY A 1 162 ? -2.999 -8.378 4.229 1.00 33.56 162 GLY A O 1
#

Sequence (162 aa):
MPVIGIIGTSTIAYYLWRNSPAQRAKGYPENLGPGEWYVAAYSGLSYLPEADWKFYRAFSPSLKGRSAQHVGYDPAIIGGLKFGHFFDSLPWFGFELEMNFSRHAIRKQQVSISPPVPAGTNELTLPNYRIYIWAMQYNLLARYGFLKDKEVPFGRLQPYVG